Protein 2CAL (pdb70)

Secondary structure (DSSP, 8-state):
-B---EEE-HHHHHHHHTT---EEETTEEE--SSEEEEEEEES-TTSPSS-EEETTEESPEEEE-TT-EEEEEEEE--TT-----EEES--SPPPSS---PSEEEEB-PPPPPBTTBEEEEEEEE-PPSEEEEEE--STTTGGGT-EEEEEE-

InterPro domains:
  IPR000923 Blue (type 1) copper domain [PF00127] (96-187)
  IPR001243 Rusticyanin [PR00158] (48-68)
  IPR001243 Rusticyanin [PR00158] (70-87)
  IPR001243 Rusticyanin [PR00158] (89-108)
  IPR001243 Rusticyanin [PR00158] (110-129)
  IPR001243 Rusticyanin [PR00158] (136-154)
  IPR001243 Rusticyanin [PR00158] (157-179)
  IPR001243 Rusticyanin [TIGR03095] (46-187)
  IPR001243 Rusticyanin [cd04231] (62-185)
  IPR008972 Cupredoxin [G3DSA:2.60.40.420] (34-187)
  IPR008972 Cupredoxin [SSF49503] (38-186)
  IPR028871 Blue (type 1) copper protein, binding site [PS00196] (163-180)
  IPR033138 Multicopper oxidases, conserved site [PS00079] (164-184)

CATH classification: 2.60.40.420

B-factor: mean 20.93, std 10.78, range [10.26, 78.69]

Sequence (153 aa):
LDTTWKEATLPQVKAMLEKDTGKVSGDTVTYSGKTVHVVAAAVLPGFPFPSFEVHDKKNPTLEIPAGATVDVTFINTNKGFGHSFDITKKGPPYAVMPVIDPIVAGTGFSPVPKDGKFGYTDFTWHPTAGTYYYVCQIPGMAATGMFGKIVVK

Foldseek 3Di:
DAADKDKAAVVRLVVLLVQQQFDDDPQETEFDDQEGEWEKEACDPPDDPGFIDTNNHTQGEYEAEANHKYKYKYKYPDAPFFWWWFKAADDDDAALQGDGPPGQDIYDTHDHDDPNIIMMDIDIDRDGFDKMKIATRNGPRSNVPYMHIYGYD

Organism: Acidithiobacillus ferridurans (NCBI:txid1232575)

Nearest PDB structures (foldseek):
  2cal-assembly1_A  TM=1.007E+00  e=4.150E-35  Acidithiobacillus ferrooxidans
  2cak-assembly1_A  TM=1.005E+00  e=1.123E-32  Acidithiobacillus ferrooxidans
  1gy1-assembly2_B  TM=1.001E+00  e=6.266E-33  Acidithiobacillus ferrooxidans
  1gy2-assembly2_B  TM=1.003E+00  e=1.059E-32  Acidithiobacillus ferrooxidans
  1a8z-assembly1_A  TM=1.005E+00  e=1.689E-32  Acidithiobacillus ferrooxidans

Radius of gyration: 14.06 Å; Cα contacts (8 Å, |Δi|>4): 402; chains: 1; bounding box: 33×34×34 Å

Structure (mmCIF, N/CA/C/O backbone):
data_2CAL
#
_entry.id   2CAL
#
_cell.length_a   32.297
_cell.length_b   60.133
_cell.length_c   37.236
_cell.angle_alpha   90.00
_cell.angle_beta   107.44
_cell.angle_gamma   90.00
#
_symmetry.space_group_name_H-M   'P 1 21 1'
#
loop_
_entity.id
_entity.type
_entity.pdbx_description
1 polymer RUSTICYANIN
2 non-polymer 'COPPER (I) ION'
3 water water
#
loop_
_atom_site.group_PDB
_atom_site.id
_atom_site.type_symbol
_atom_site.label_atom_id
_atom_site.label_alt_id
_atom_site.label_comp_id
_atom_site.label_asym_id
_atom_site.label_entity_id
_atom_site.label_seq_id
_atom_site.pdbx_PDB_ins_code
_atom_site.Cartn_x
_atom_site.Cartn_y
_atom_site.Cartn_z
_atom_site.occupancy
_atom_site.B_iso_or_equiv
_atom_site.auth_seq_id
_atom_site.auth_comp_id
_atom_site.auth_asym_id
_atom_site.auth_atom_id
_atom_site.pdbx_PDB_model_num
ATOM 1 N N . LEU A 1 2 ? 10.838 8.356 -1.670 1.00 33.13 1003 LEU A N 1
ATOM 2 C CA . LEU A 1 2 ? 9.627 7.552 -1.582 1.00 23.85 1003 LEU A CA 1
ATOM 3 C C . LEU A 1 2 ? 9.402 6.742 -2.873 1.00 21.85 1003 LEU A C 1
ATOM 4 O O . LEU A 1 2 ? 9.908 7.149 -3.923 1.00 25.42 1003 LEU A O 1
ATOM 22 N N . ASP A 1 3 ? 8.634 5.648 -2.801 1.00 19.57 1004 ASP A N 1
ATOM 23 C CA . ASP A 1 3 ? 8.222 4.895 -3.969 1.00 17.20 1004 ASP A CA 1
ATOM 24 C C . ASP A 1 3 ? 7.092 5.666 -4.645 1.00 16.45 1004 ASP A C 1
ATOM 25 O O . ASP A 1 3 ? 5.996 5.851 -4.077 1.00 17.17 1004 ASP A O 1
ATOM 34 N N . THR A 1 4 ? 7.347 6.068 -5.892 1.00 17.95 1005 THR A N 1
ATOM 35 C CA . THR A 1 4 ? 6.382 6.866 -6.638 1.00 17.93 1005 THR A CA 1
ATOM 36 C C . THR A 1 4 ? 6.181 6.227 -8.007 1.00 18.61 1005 THR A C 1
ATOM 37 O O . THR A 1 4 ? 5.763 6.890 -8.960 1.00 18.69 1005 THR A O 1
ATOM 48 N N . THR A 1 5 ? 6.426 4.937 -8.131 1.00 17.51 1006 THR A N 1
ATOM 49 C CA . THR A 1 5 ? 6.156 4.197 -9.356 1.00 18.59 1006 THR A CA 1
ATOM 50 C C . THR A 1 5 ? 4.968 3.254 -9.235 1.00 17.07 1006 THR A C 1
ATOM 51 O O . THR A 1 5 ? 4.953 2.456 -8.301 1.00 19.83 1006 THR A O 1
ATOM 62 N N . TRP A 1 6 ? 4.034 3.353 -10.136 1.00 15.36 1007 TRP A N 1
ATOM 63 C CA . TRP A 1 6 ? 2.738 2.733 -9.981 1.00 13.65 1007 TRP A CA 1
ATOM 64 C C . TRP A 1 6 ? 2.369 1.939 -11.238 1.00 14.43 1007 TRP A C 1
ATOM 65 O O . TRP A 1 6 ? 2.734 2.279 -12.351 1.00 16.71 1007 TRP A O 1
ATOM 86 N N . LYS A 1 7 ? 1.611 0.865 -11.036 1.00 14.59 1008 LYS A N 1
ATOM 87 C CA . LYS A 1 7 ? 1.016 0.051 -12.081 1.00 16.65 1008 LYS A CA 1
ATOM 88 C C . LYS A 1 7 ? -0.509 0.116 -11.913 1.00 15.70 1008 LYS A C 1
ATOM 89 O O . LYS A 1 7 ? -1.028 0.607 -10.907 1.00 13.99 1008 LYS A O 1
ATOM 104 N N . GLU A 1 8 ? -1.255 -0.368 -12.911 1.00 18.10 1009 GLU A N 1
ATOM 105 C CA . GLU A 1 8 ? -2.719 -0.343 -12.812 1.00 17.93 1009 GLU A CA 1
ATOM 106 C C . GLU A 1 8 ? -3.301 -1.749 -12.831 1.00 16.83 1009 GLU A C 1
ATOM 107 O O . GLU A 1 8 ? -2.771 -2.593 -13.559 1.00 23.06 1009 GLU A O 1
ATOM 119 N N . ALA A 1 9 ? -4.329 -2.012 -12.065 1.00 13.95 1010 ALA A N 1
ATOM 120 C CA . ALA A 1 9 ? -4.930 -3.315 -11.902 1.00 14.70 1010 ALA A CA 1
ATOM 121 C C . ALA A 1 9 ? -6.429 -3.230 -12.101 1.00 14.83 1010 ALA A C 1
ATOM 122 O O . ALA A 1 9 ? -7.075 -2.315 -11.631 1.00 17.22 1010 ALA A O 1
ATOM 129 N N . THR A 1 10 ? -6.972 -4.298 -12.753 1.00 15.01 1011 THR A N 1
ATOM 130 C CA . THR A 1 10 ? -8.410 -4.489 -12.780 1.00 16.57 1011 THR A CA 1
ATOM 131 C C . THR A 1 10 ? -8.892 -5.062 -11.464 1.00 16.75 1011 THR A C 1
ATOM 132 O O . THR A 1 10 ? -8.111 -5.489 -10.592 1.00 15.82 1011 THR A O 1
ATOM 143 N N . LEU A 1 11 ? -10.195 -5.095 -11.262 1.00 18.74 1012 LEU A N 1
ATOM 144 C CA . LEU A 1 11 ? -10.716 -5.660 -10.021 1.00 19.39 1012 LEU A CA 1
ATOM 145 C C . LEU A 1 11 ? -10.312 -7.107 -9.846 1.00 18.63 1012 LEU A C 1
ATOM 146 O O . LEU A 1 11 ? -9.929 -7.461 -8.706 1.00 18.40 1012 LEU A O 1
ATOM 162 N N . PRO A 1 12 ? -10.404 -7.962 -10.839 1.00 21.44 1013 PRO A N 1
ATOM 163 C CA . PRO A 1 12 ? -9.927 -9.351 -10.554 1.00 21.48 1013 PRO A CA 1
ATOM 164 C C . PRO A 1 12 ? -8.470 -9.375 -10.134 1.00 19.10 1013 PRO A C 1
ATOM 165 O O . PRO A 1 12 ? -8.089 -10.212 -9.308 1.00 19.72 1013 PRO A O 1
ATOM 173 N N . GLN A 1 13 ? -7.637 -8.530 -10.709 1.00 16.99 1014 GLN A N 1
ATOM 174 C CA . GLN A 1 13 ? -6.237 -8.457 -10.288 1.00 15.99 1014 GLN A CA 1
ATOM 175 C C . GLN A 1 13 ? -6.126 -7.967 -8.838 1.00 14.92 1014 GLN A C 1
ATOM 176 O O . GLN A 1 13 ? -5.296 -8.519 -8.108 1.00 14.37 1014 GLN A O 1
ATOM 190 N N . VAL A 1 14 ? -6.915 -6.987 -8.426 1.00 13.61 1015 VAL A N 1
ATOM 191 C CA . VAL A 1 14 ? -6.877 -6.496 -7.053 1.00 13.47 1015 VAL A CA 1
ATOM 192 C C . VAL A 1 14 ? -7.247 -7.617 -6.118 1.00 13.39 1015 VAL A C 1
ATOM 193 O O . VAL A 1 14 ? -6.537 -7.850 -5.144 1.00 14.51 1015 VAL A O 1
ATOM 206 N N . LYS A 1 15 ? -8.332 -8.319 -6.387 1.00 15.30 1016 LYS A N 1
ATOM 207 C CA . LYS A 1 15 ? -8.766 -9.450 -5.543 1.00 16.32 1016 LYS A CA 1
ATOM 208 C C . LYS A 1 15 ? -7.646 -10.493 -5.467 1.00 15.71 1016 LYS A C 1
ATOM 209 O O . LYS A 1 15 ? -7.347 -10.987 -4.365 1.00 16.10 1016 LYS A O 1
ATOM 215 N N . ALA A 1 16 ? -7.008 -10.798 -6.580 1.00 15.27 1017 ALA A N 1
ATOM 216 C CA . ALA A 1 16 ? -5.906 -11.772 -6.592 1.00 15.85 1017 ALA A CA 1
ATOM 217 C C . ALA A 1 16 ? -4.771 -11.326 -5.692 1.00 15.52 1017 ALA A C 1
ATOM 218 O O . ALA A 1 16 ? -4.164 -12.129 -4.986 1.00 16.13 1017 ALA A O 1
ATOM 225 N N . MET A 1 17 ? -4.439 -10.034 -5.737 1.00 13.55 1018 MET A N 1
ATOM 226 C CA . MET A 1 17 ? -3.362 -9.554 -4.916 1.00 13.34 1018 MET A CA 1
ATOM 227 C C . MET A 1 17 ? -3.704 -9.530 -3.440 1.00 12.30 1018 MET A C 1
ATOM 228 O O . MET A 1 17 ? -2.904 -9.878 -2.585 1.00 12.98 1018 MET A O 1
ATOM 242 N N . LEU A 1 18 ? -4.926 -9.145 -3.051 1.00 12.52 1019 LEU A N 1
ATOM 243 C CA . LEU A 1 18 ? -5.291 -9.058 -1.653 1.00 12.72 1019 LEU A CA 1
ATOM 244 C C . LEU A 1 18 ? -5.152 -10.398 -0.943 1.00 12.86 1019 LEU A C 1
ATOM 245 O O . LEU A 1 18 ? -4.852 -10.454 0.251 1.00 13.19 1019 LEU A O 1
ATOM 261 N N . GLU A 1 19 ? -5.427 -11.464 -1.724 1.00 13.69 1020 GLU A N 1
ATOM 262 C CA . GLU A 1 19 ? -5.330 -12.833 -1.199 1.00 15.55 1020 GLU A CA 1
ATOM 263 C C . GLU A 1 19 ? -3.884 -13.313 -1.052 1.00 13.92 1020 GLU A C 1
ATOM 264 O O . GLU A 1 19 ? -3.629 -14.444 -0.574 1.00 17.63 1020 GLU A O 1
ATOM 279 N N . LYS A 1 20 ? -2.863 -12.531 -1.377 1.00 13.97 1021 LYS A N 1
ATOM 280 C CA . LYS A 1 20 ? -1.471 -12.936 -1.246 1.00 14.20 1021 LYS A CA 1
ATOM 281 C C . LYS A 1 20 ? -0.851 -12.425 0.066 1.00 12.68 1021 LYS A C 1
ATOM 282 O O . LYS A 1 20 ? 0.375 -12.623 0.202 1.00 13.73 1021 LYS A O 1
ATOM 301 N N . ASP A 1 21 ? -1.641 -11.771 0.909 1.00 12.23 1022 ASP A N 1
ATOM 302 C CA . ASP A 1 21 ? -1.149 -11.414 2.235 1.00 11.80 1022 ASP A CA 1
ATOM 303 C C . ASP A 1 21 ? -0.880 -12.712 3.004 1.00 11.36 1022 ASP A C 1
ATOM 304 O O . ASP A 1 21 ? -1.755 -13.552 3.188 1.00 12.35 1022 ASP A O 1
ATOM 313 N N . THR A 1 22 ? 0.347 -12.830 3.523 1.00 12.27 1023 THR A N 1
ATOM 314 C CA . THR A 1 22 ? 0.760 -14.073 4.204 1.00 11.87 1023 THR A CA 1
ATOM 315 C C . THR A 1 22 ? 0.544 -14.035 5.704 1.00 11.97 1023 THR A C 1
ATOM 316 O O . THR A 1 22 ? 1.049 -14.929 6.437 1.00 14.18 1023 THR A O 1
ATOM 327 N N . GLY A 1 23 ? -0.207 -13.085 6.244 1.00 12.62 1024 GLY A N 1
ATOM 328 C CA . GLY A 1 23 ? -0.476 -13.008 7.675 1.00 13.20 1024 GLY A CA 1
ATOM 329 C C . GLY A 1 23 ? -1.516 -13.966 8.176 1.00 13.09 1024 GLY A C 1
ATOM 330 O O . GLY A 1 23 ? -2.298 -14.528 7.380 1.00 15.11 1024 GLY A O 1
ATOM 334 N N . LYS A 1 24 ? -1.588 -14.157 9.491 1.00 13.82 1025 LYS A N 1
ATOM 335 C CA . LYS A 1 24 ? -2.551 -14.953 10.197 1.00 15.45 1025 LYS A CA 1
ATOM 336 C C . LYS A 1 24 ? -3.279 -14.035 11.157 1.00 14.82 1025 LYS A C 1
ATOM 337 O O . LYS A 1 24 ? -2.631 -13.319 11.911 1.00 15.48 1025 LYS A O 1
ATOM 352 N N . VAL A 1 25 ? -4.606 -14.009 11.120 1.00 15.61 1026 VAL A N 1
ATOM 353 C CA . VAL A 1 25 ? -5.451 -13.128 11.878 1.00 15.88 1026 VAL A CA 1
ATOM 354 C C . VAL A 1 25 ? -5.911 -13.698 13.193 1.00 14.98 1026 VAL A C 1
ATOM 355 O O . VAL A 1 25 ? -6.389 -14.822 13.305 1.00 17.67 1026 VAL A O 1
ATOM 368 N N . SER A 1 26 ? -5.855 -12.908 14.246 1.00 15.74 1027 SER A N 1
ATOM 369 C CA . SER A 1 26 ? -6.567 -13.164 15.505 1.00 16.82 1027 SER A CA 1
ATOM 370 C C . SER A 1 26 ? -7.080 -11.810 16.007 1.00 16.61 1027 SER A C 1
ATOM 371 O O . SER A 1 26 ? -6.273 -10.919 16.304 1.00 18.20 1027 SER A O 1
ATOM 379 N N . GLY A 1 27 ? -8.376 -11.601 16.080 1.00 17.74 1028 GLY A N 1
ATOM 380 C CA . GLY A 1 27 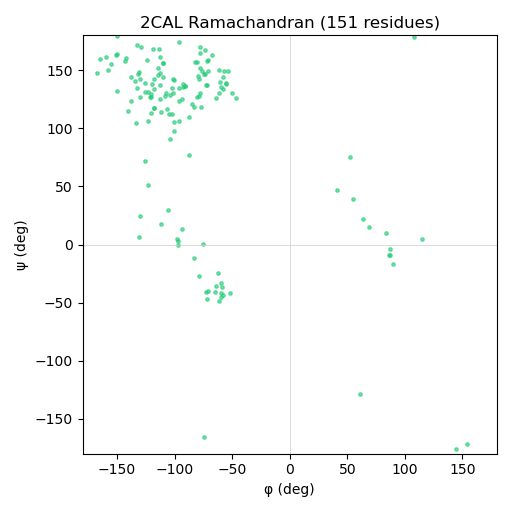? -8.929 -10.305 16.486 1.00 19.85 1028 GLY A CA 1
ATOM 381 C C . GLY A 1 27 ? -8.461 -9.269 15.489 1.00 17.89 1028 GLY A C 1
ATOM 382 O O . GLY A 1 27 ? -8.546 -9.462 14.277 1.00 19.13 1028 GLY A O 1
ATOM 386 N N . ASP A 1 28 ? -7.898 -8.179 15.968 1.00 18.58 1029 ASP A N 1
ATOM 387 C CA . ASP A 1 28 ? -7.451 -7.097 15.093 1.00 19.06 1029 ASP A CA 1
ATOM 388 C C . ASP A 1 28 ? -5.944 -7.063 14.951 1.00 17.73 1029 ASP A C 1
ATOM 389 O O . ASP A 1 28 ? -5.299 -6.037 14.704 1.00 17.17 1029 ASP A O 1
ATOM 398 N N . THR A 1 29 ? -5.326 -8.222 15.068 1.00 16.07 1030 THR A N 1
ATOM 399 C CA . THR A 1 29 ? -3.895 -8.400 14.834 1.00 15.17 1030 THR A CA 1
ATOM 400 C C . THR A 1 29 ? -3.631 -9.387 13.704 1.00 14.38 1030 THR A C 1
ATOM 401 O O . THR A 1 29 ? -4.251 -10.463 13.650 1.00 18.22 1030 THR A O 1
ATOM 412 N N . VAL A 1 30 ? -2.679 -9.052 12.874 1.00 13.13 1031 VAL A N 1
ATOM 413 C CA . VAL A 1 30 ? -2.252 -9.879 11.748 1.00 13.17 1031 VAL A CA 1
ATOM 414 C C . VAL A 1 30 ? -0.769 -10.266 11.949 1.00 12.77 1031 VAL A C 1
ATOM 415 O O . VAL A 1 30 ? 0.073 -9.357 11.975 1.00 12.73 1031 VAL A O 1
ATOM 428 N N . THR A 1 31 ? -0.486 -11.550 12.085 1.00 14.45 1032 THR A N 1
ATOM 429 C CA . THR A 1 31 ? 0.887 -12.003 12.419 1.00 14.07 1032 THR A CA 1
ATOM 430 C C . THR A 1 31 ? 1.560 -12.648 11.225 1.00 13.01 1032 THR A C 1
ATOM 431 O O . THR A 1 31 ? 0.968 -13.555 10.613 1.00 14.17 1032 THR A O 1
ATOM 442 N N . TYR A 1 32 ? 2.757 -12.260 10.909 1.00 12.61 1033 TYR A N 1
ATOM 443 C CA . TYR A 1 32 ? 3.564 -12.728 9.796 1.00 13.12 1033 TYR A CA 1
ATOM 444 C C . TYR A 1 32 ? 4.755 -13.577 10.271 1.00 13.53 1033 TYR A C 1
ATOM 445 O O . TYR A 1 32 ? 5.143 -13.469 11.430 1.00 15.34 1033 TYR A O 1
ATOM 463 N N . SER A 1 33 ? 5.252 -14.432 9.388 1.00 13.21 1034 SER A N 1
ATOM 464 C CA . SER A 1 33 ? 6.323 -15.371 9.727 1.00 13.77 1034 SER A CA 1
ATOM 465 C C . SER A 1 33 ? 7.068 -15.737 8.471 1.00 14.15 1034 SER A C 1
ATOM 466 O O . SER A 1 33 ? 6.565 -15.701 7.360 1.00 14.94 1034 SER A O 1
ATOM 474 N N . GLY A 1 34 ? 8.340 -16.147 8.600 1.00 15.21 1035 GLY A N 1
ATOM 475 C CA . GLY A 1 34 ? 9.210 -16.529 7.529 1.00 15.94 1035 GLY A CA 1
ATOM 476 C C . GLY A 1 34 ? 10.326 -15.549 7.208 1.00 14.18 1035 GLY A C 1
ATOM 477 O O . GLY A 1 34 ? 10.394 -14.468 7.841 1.00 16.30 1035 GLY A O 1
ATOM 481 N N . LYS A 1 35 ? 11.164 -15.881 6.241 1.00 14.58 1036 LYS A N 1
ATOM 482 C CA . LYS A 1 35 ? 12.300 -15.056 5.858 1.00 15.54 1036 LYS A CA 1
ATOM 483 C C . LYS A 1 35 ? 11.872 -13.803 5.112 1.00 15.72 1036 LYS A C 1
ATOM 484 O O . LYS A 1 35 ? 12.428 -12.736 5.390 1.00 16.58 1036 LYS A O 1
ATOM 494 N N . THR A 1 36 ? 10.917 -13.933 4.230 1.00 13.68 1037 THR A N 1
ATOM 495 C CA . THR A 1 36 ? 10.269 -12.825 3.544 1.00 13.11 1037 THR A CA 1
ATOM 496 C C . THR A 1 36 ? 8.778 -12.949 3.830 1.00 13.19 1037 THR A C 1
ATOM 497 O O . THR A 1 36 ? 8.190 -14.027 3.663 1.00 15.50 1037 THR A O 1
ATOM 508 N N . VAL A 1 37 ? 8.142 -11.858 4.251 1.00 12.89 1038 VAL A N 1
ATOM 509 C CA . VAL A 1 37 ? 6.700 -11.797 4.506 1.00 12.72 1038 VAL A CA 1
ATOM 510 C C . VAL A 1 37 ? 6.062 -10.840 3.489 1.00 12.67 1038 VAL A C 1
ATOM 511 O O . VAL A 1 37 ? 6.735 -9.931 2.985 1.00 12.97 1038 VAL A O 1
ATOM 524 N N . HIS A 1 38 ? 4.806 -11.090 3.184 1.00 12.42 1039 HIS A N 1
ATOM 525 C CA . HIS A 1 38 ? 4.107 -10.347 2.118 1.00 12.11 1039 HIS A CA 1
ATOM 526 C C . HIS A 1 38 ? 2.874 -9.693 2.688 1.00 11.32 1039 HIS A C 1
ATOM 527 O O . HIS A 1 38 ? 1.909 -10.369 3.034 1.00 12.62 1039 HIS A O 1
ATOM 541 N N . VAL A 1 39 ? 2.942 -8.374 2.859 1.00 10.80 1040 VAL A N 1
ATOM 542 C CA . VAL A 1 39 ? 1.867 -7.541 3.380 1.00 11.02 1040 VAL A CA 1
ATOM 543 C C . VAL A 1 39 ? 1.114 -6.942 2.183 1.00 10.78 1040 VAL A C 1
ATOM 544 O O . VAL A 1 39 ? 1.761 -6.259 1.373 1.00 12.20 1040 VAL A O 1
ATOM 557 N N . VAL A 1 40 ? -0.188 -7.177 2.119 1.00 10.56 1041 VAL A N 1
ATOM 558 C CA . VAL A 1 40 ? -0.958 -6.538 1.017 1.00 11.22 1041 VAL A CA 1
ATOM 559 C C . VAL A 1 40 ? -2.012 -5.672 1.676 1.00 10.55 1041 VAL A C 1
ATOM 560 O O . VAL A 1 40 ? -2.952 -6.140 2.329 1.00 11.59 1041 VAL A O 1
ATOM 573 N N . ALA A 1 41 ? -1.831 -4.355 1.483 1.00 11.31 1042 ALA A N 1
ATOM 574 C CA . ALA A 1 41 ? -2.703 -3.357 2.064 1.00 10.93 1042 ALA A CA 1
ATOM 575 C C . ALA A 1 41 ? -3.479 -2.589 1.005 1.00 10.40 1042 ALA A C 1
ATOM 576 O O . ALA A 1 41 ? -2.948 -2.348 -0.079 1.00 11.05 1042 ALA A O 1
ATOM 583 N N . ALA A 1 42 ? -4.699 -2.227 1.349 1.00 11.15 1043 ALA A N 1
ATOM 584 C CA . ALA A 1 42 ? -5.529 -1.407 0.435 1.00 10.62 1043 ALA A CA 1
ATOM 585 C C . ALA A 1 42 ? -6.125 -0.259 1.188 1.00 10.85 1043 ALA A C 1
ATOM 586 O O . ALA A 1 42 ? -6.430 -0.311 2.372 1.00 12.43 1043 ALA A O 1
ATOM 593 N N . ALA A 1 43 ? -6.264 0.855 0.472 1.00 11.12 1044 ALA A N 1
ATOM 594 C CA . ALA A 1 43 ? -6.941 2.051 0.988 1.00 11.66 1044 ALA A CA 1
ATOM 595 C C . ALA A 1 43 ? -8.459 1.977 0.715 1.00 11.48 1044 ALA A C 1
ATOM 596 O O . ALA A 1 43 ? -8.847 2.07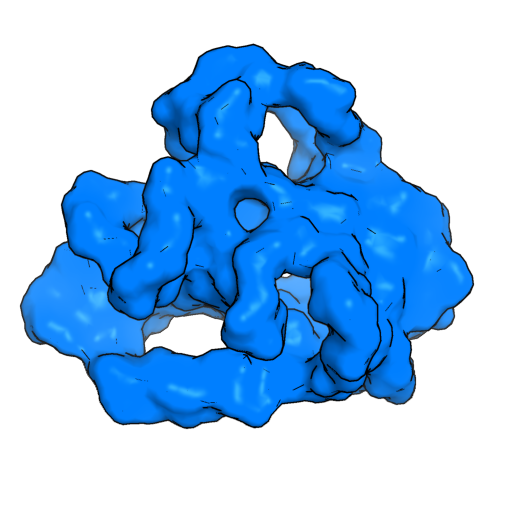7 -0.458 1.00 12.65 1044 ALA A O 1
ATOM 603 N N . VAL A 1 44 ? -9.244 1.804 1.746 1.00 11.92 1045 VAL A N 1
ATOM 604 C CA . VAL A 1 44 ? -10.703 1.816 1.766 1.00 12.37 1045 VAL A CA 1
ATOM 605 C C . VAL A 1 44 ? -11.247 0.842 0.693 1.00 12.14 1045 VAL A C 1
ATOM 606 O O . VAL A 1 44 ? -11.732 1.193 -0.388 1.00 13.53 1045 VAL A O 1
ATOM 619 N N . LEU A 1 45 ? -11.161 -0.438 1.005 1.00 12.51 1046 LEU A N 1
ATOM 620 C CA . LEU A 1 45 ? -11.849 -1.427 0.175 1.00 12.77 1046 LEU A CA 1
ATOM 621 C C . LEU A 1 45 ? -13.347 -1.120 0.241 1.00 12.91 1046 LEU A C 1
ATOM 622 O O . LEU A 1 45 ? -13.855 -0.617 1.252 1.00 12.79 1046 LEU A O 1
ATOM 638 N N . PRO A 1 46 ? -14.064 -1.448 -0.845 1.00 14.33 1047 PRO A N 1
ATOM 639 C CA . PRO A 1 46 ? -15.534 -1.213 -0.864 1.00 16.56 1047 PRO A CA 1
ATOM 640 C C . PRO A 1 46 ? -16.255 -1.692 0.388 1.00 15.18 1047 PRO A C 1
ATOM 641 O O . PRO A 1 46 ? -16.143 -2.837 0.792 1.00 15.74 1047 PRO A O 1
ATOM 652 N N . GLY A 1 47 ? -16.999 -0.747 0.968 1.00 15.74 1048 GLY A N 1
ATOM 653 C CA . GLY A 1 47 ? -17.830 -0.993 2.129 1.00 15.31 1048 GLY A CA 1
ATOM 654 C C . GLY A 1 47 ? -17.134 -0.877 3.473 1.00 13.47 1048 GLY A C 1
ATOM 655 O O . GLY A 1 47 ? -17.807 -0.925 4.489 1.00 13.70 1048 GLY A O 1
ATOM 659 N N . PHE A 1 48 ? -15.798 -0.748 3.476 1.00 12.68 1049 PHE A N 1
ATOM 660 C CA . PHE A 1 48 ? -15.114 -0.553 4.762 1.00 13.54 1049 PHE A CA 1
ATOM 661 C C . PHE A 1 48 ? -15.167 0.917 5.190 1.00 14.81 1049 PHE A C 1
ATOM 662 O O . PHE A 1 48 ? -15.358 1.795 4.344 1.00 15.31 1049 PHE A O 1
ATOM 679 N N . PRO A 1 49 ? -15.028 1.162 6.492 1.00 18.16 1050 PRO A N 1
ATOM 680 C CA . PRO A 1 49 ? -15.089 2.525 6.986 1.00 19.80 1050 PRO A CA 1
ATOM 681 C C . PRO A 1 49 ? -14.058 3.438 6.347 1.00 17.40 1050 PRO A C 1
ATOM 682 O O . PRO A 1 49 ? -12.872 3.201 6.200 1.00 18.11 1050 PRO A O 1
ATOM 693 N N . PHE A 1 50 ? -14.581 4.613 5.961 1.00 19.46 1051 PHE A N 1
ATOM 694 C CA . PHE A 1 50 ? -13.743 5.681 5.468 1.00 17.13 1051 PHE A CA 1
ATOM 695 C C . PHE A 1 50 ? -13.301 6.593 6.627 1.00 15.76 1051 PHE A C 1
ATOM 696 O O . PHE A 1 50 ? -14.167 7.048 7.370 1.00 17.00 1051 PHE A O 1
ATOM 713 N N . PRO A 1 51 ? -12.041 7.006 6.710 1.00 14.96 1052 PRO A N 1
ATOM 714 C CA . PRO A 1 51 ? -10.868 6.538 5.994 1.00 13.81 1052 PRO A CA 1
ATOM 715 C C . PRO A 1 51 ? -10.134 5.462 6.756 1.00 13.65 1052 PRO A C 1
ATOM 716 O O . PRO A 1 51 ? -9.901 5.538 7.964 1.00 17.75 1052 PRO A O 1
ATOM 727 N N . SER A 1 52 ? -9.685 4.424 6.063 1.00 13.33 1053 SER A N 1
ATOM 728 C CA . SER A 1 52 ? -9.002 3.290 6.711 1.00 13.04 1053 SER A CA 1
ATOM 729 C C . SER A 1 52 ? -8.187 2.534 5.695 1.00 12.09 1053 SER A C 1
ATOM 730 O O . SER A 1 52 ? -8.379 2.611 4.472 1.00 12.00 1053 SER A O 1
ATOM 738 N N . PHE A 1 53 ? -7.229 1.751 6.199 1.00 11.85 1054 PHE A N 1
ATOM 739 C CA . PHE A 1 53 ? -6.522 0.725 5.461 1.00 11.67 1054 PHE A CA 1
ATOM 740 C C . PHE A 1 53 ? -7.091 -0.667 5.807 1.00 11.27 1054 PHE A C 1
ATOM 741 O O . PHE A 1 53 ? -7.392 -0.887 6.995 1.00 13.27 1054 PHE A O 1
ATOM 758 N N . GLU A 1 54 ? -7.156 -1.527 4.811 1.00 10.97 1055 GLU A N 1
ATOM 759 C CA . GLU A 1 54 ? -7.492 -2.924 5.061 1.00 11.24 1055 GLU A CA 1
ATOM 760 C C . GLU A 1 54 ? -6.251 -3.768 4.746 1.00 11.14 1055 GLU A C 1
ATOM 761 O O . GLU A 1 54 ? -5.583 -3.606 3.708 1.00 12.11 1055 GLU A O 1
ATOM 773 N N . VAL A 1 55 ? -6.017 -4.716 5.639 1.00 11.45 1056 VAL A N 1
ATOM 774 C CA . VAL A 1 55 ? -4.944 -5.694 5.475 1.00 12.40 1056 VAL A CA 1
ATOM 775 C C . VAL A 1 55 ? -5.545 -7.035 5.908 1.00 12.94 1056 VAL A C 1
ATOM 776 O O . VAL A 1 55 ? -6.043 -7.150 7.026 1.00 12.78 1056 VAL A O 1
ATOM 789 N N . HIS A 1 56 ? -5.489 -8.006 5.012 1.00 13.84 1057 HIS A N 1
ATOM 790 C CA . HIS A 1 56 ? -6.022 -9.356 5.296 1.00 14.09 1057 HIS A CA 1
ATOM 791 C C . HIS A 1 56 ? -7.481 -9.266 5.741 1.00 14.77 1057 HIS A C 1
ATOM 792 O O . HIS A 1 56 ? -7.959 -9.947 6.636 1.00 15.08 1057 HIS A O 1
ATOM 806 N N . ASP A 1 57 ? -8.240 -8.347 5.091 1.00 15.22 1058 ASP A N 1
ATOM 807 C CA . ASP A 1 57 ? -9.641 -8.132 5.305 1.00 17.00 1058 ASP A CA 1
ATOM 808 C C . ASP A 1 57 ? -9.996 -7.531 6.659 1.00 15.83 1058 ASP A C 1
ATOM 809 O O . ASP A 1 57 ? -11.171 -7.538 7.041 1.00 17.35 1058 ASP A O 1
ATOM 818 N N . LYS A 1 58 ? -9.009 -6.982 7.365 1.00 14.45 1059 LYS A N 1
ATOM 819 C CA . LYS A 1 58 ? -9.211 -6.332 8.659 1.00 13.85 1059 LYS A CA 1
ATOM 820 C C . LYS A 1 58 ? -8.943 -4.827 8.539 1.00 13.23 1059 LYS A C 1
ATOM 821 O O . LYS A 1 58 ? -8.105 -4.403 7.752 1.00 12.55 1059 LYS A O 1
ATOM 840 N N . LYS A 1 59 ? -9.646 -4.028 9.314 1.00 12.89 1060 LYS A N 1
ATOM 841 C CA . LYS A 1 59 ? -9.513 -2.567 9.352 1.00 12.97 1060 LYS A CA 1
ATOM 842 C C . LYS A 1 59 ? -8.380 -2.162 10.285 1.00 11.03 1060 LYS A C 1
ATOM 843 O O . LYS A 1 59 ? -8.407 -2.419 11.496 1.00 12.78 1060 LYS A O 1
ATOM 862 N N . ASN A 1 60 ? -7.396 -1.450 9.728 1.00 11.69 1061 ASN A N 1
ATOM 863 C CA . ASN A 1 60 ? -6.240 -0.916 10.467 1.00 12.10 1061 ASN A CA 1
ATOM 864 C C . ASN A 1 60 ? -5.668 -1.877 11.487 1.00 11.34 1061 ASN A C 1
ATOM 865 O O . ASN A 1 60 ? -5.402 -1.496 12.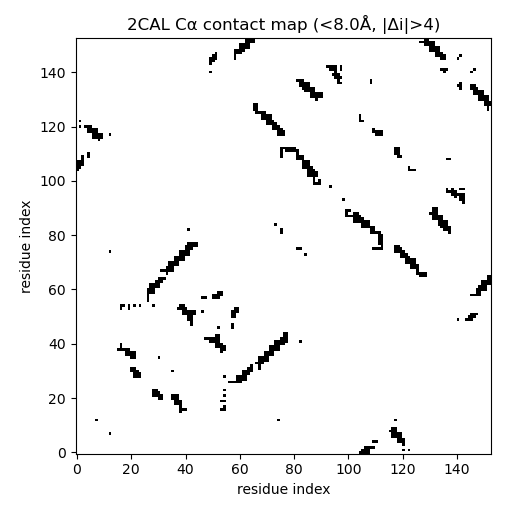648 1.00 12.87 1061 ASN A O 1
ATOM 876 N N . PRO A 1 61 ? -5.442 -3.139 11.149 1.00 12.17 1062 PRO A N 1
ATOM 877 C CA . PRO A 1 61 ? -4.970 -4.076 12.153 1.00 12.29 1062 PRO A CA 1
ATOM 878 C C . PRO A 1 61 ? -3.541 -3.790 12.541 1.00 11.67 1062 PRO A C 1
ATOM 879 O O . PRO A 1 61 ? -2.732 -3.190 11.817 1.00 12.16 1062 PRO A O 1
ATOM 890 N N . THR A 1 62 ? -3.178 -4.274 13.724 1.00 12.61 1063 THR A N 1
ATOM 891 C CA . THR A 1 62 ? -1.779 -4.223 14.123 1.00 12.73 1063 THR A CA 1
ATOM 892 C C . THR A 1 62 ? -1.024 -5.381 13.473 1.00 12.30 1063 THR A C 1
ATOM 893 O O . THR A 1 62 ? -1.451 -6.539 13.508 1.00 14.00 1063 THR A O 1
ATOM 904 N N . LEU A 1 63 ? 0.075 -5.055 12.777 1.00 12.04 1064 LEU A N 1
ATOM 905 C CA . LEU A 1 63 ? 0.890 -6.068 12.101 1.00 12.91 1064 LEU A CA 1
ATOM 906 C C . LEU A 1 63 ? 2.033 -6.534 12.975 1.00 12.50 1064 LEU A C 1
ATOM 907 O O . LEU A 1 63 ? 2.834 -5.670 13.402 1.00 14.81 1064 LEU A O 1
ATOM 923 N N . GLU A 1 64 ? 2.153 -7.811 13.211 1.00 12.35 1065 GLU A N 1
ATOM 924 C CA . GLU A 1 64 ? 3.251 -8.389 14.024 1.00 13.54 1065 GLU A CA 1
ATOM 925 C C . GLU A 1 64 ? 4.225 -9.039 13.069 1.00 12.88 1065 GLU A C 1
ATOM 926 O O . GLU A 1 64 ? 3.918 -10.034 12.365 1.00 14.28 1065 GLU A O 1
ATOM 938 N N . ILE A 1 65 ? 5.418 -8.499 12.950 1.00 13.28 1066 ILE A N 1
ATOM 939 C CA . ILE A 1 65 ? 6.452 -8.896 12.005 1.00 13.91 1066 ILE A CA 1
ATOM 940 C C . ILE A 1 65 ? 7.703 -9.383 12.713 1.00 14.89 1066 ILE A C 1
ATOM 941 O O . ILE A 1 65 ? 8.132 -8.729 13.665 1.00 14.99 1066 ILE A O 1
ATOM 957 N N . PRO A 1 66 ? 8.299 -10.495 12.328 1.00 14.78 1067 PRO A N 1
ATOM 958 C CA . PRO A 1 66 ? 9.505 -10.968 13.036 1.00 17.63 1067 PRO A CA 1
ATOM 959 C C . PRO A 1 66 ? 10.685 -10.078 12.679 1.00 17.05 1067 PRO A C 1
ATOM 960 O O . PRO A 1 66 ? 10.940 -9.740 11.540 1.00 16.50 1067 PRO A O 1
ATOM 971 N N . ALA A 1 67 ? 11.462 -9.743 13.715 1.00 17.56 1068 ALA A N 1
ATOM 972 C CA . ALA A 1 67 ? 12.731 -9.070 13.495 1.00 20.32 1068 ALA A CA 1
ATOM 973 C C . ALA A 1 67 ? 13.604 -9.868 12.553 1.00 17.61 1068 ALA A C 1
ATOM 974 O O . ALA A 1 67 ? 13.706 -11.092 12.581 1.00 20.41 1068 ALA A O 1
ATOM 981 N N . GLY A 1 68 ? 14.262 -9.184 11.635 1.00 17.65 1069 GLY A N 1
ATOM 982 C CA . GLY A 1 68 ? 15.101 -9.758 10.619 1.00 18.68 1069 GLY A CA 1
ATOM 983 C C . GLY A 1 68 ? 14.401 -10.183 9.337 1.00 16.73 1069 GLY A C 1
ATOM 984 O O . GLY A 1 68 ? 15.121 -10.472 8.358 1.00 18.09 1069 GLY A O 1
ATOM 988 N N . ALA A 1 69 ? 13.093 -10.179 9.263 1.00 15.82 1070 ALA A N 1
ATOM 989 C CA . ALA A 1 69 ? 12.394 -10.545 8.039 1.00 16.10 1070 ALA A CA 1
ATOM 990 C C . ALA A 1 69 ? 12.491 -9.430 7.008 1.00 15.46 1070 ALA A C 1
ATOM 991 O O . ALA A 1 69 ? 12.511 -8.227 7.316 1.00 16.08 1070 ALA A O 1
ATOM 998 N N . THR A 1 70 ? 12.536 -9.842 5.742 1.00 14.91 1071 THR A N 1
ATOM 999 C CA . THR A 1 70 ? 12.262 -8.944 4.624 1.00 14.65 1071 THR A CA 1
ATOM 1000 C C . THR A 1 70 ? 10.755 -8.739 4.494 1.00 12.98 1071 THR A C 1
ATOM 1001 O O . THR A 1 70 ? 10.028 -9.714 4.493 1.00 14.96 1071 THR A O 1
ATOM 1012 N N . VAL A 1 71 ? 10.315 -7.498 4.402 1.00 12.64 1072 VAL A N 1
ATOM 1013 C CA . VAL A 1 71 ? 8.893 -7.183 4.344 1.00 12.29 1072 VAL A CA 1
ATOM 1014 C C . VAL A 1 71 ? 8.625 -6.648 2.921 1.00 12.67 1072 VAL A C 1
ATOM 1015 O O . VAL A 1 71 ? 9.119 -5.592 2.546 1.00 12.44 1072 VAL A O 1
ATOM 1028 N N . ASP A 1 72 ? 7.846 -7.393 2.147 1.00 13.41 1073 ASP A N 1
ATOM 1029 C CA . ASP A 1 72 ? 7.455 -6.956 0.807 1.00 11.88 1073 ASP A CA 1
ATOM 1030 C C . ASP A 1 72 ? 6.034 -6.447 0.940 1.00 11.52 1073 ASP A C 1
ATOM 1031 O O . ASP A 1 72 ? 5.094 -7.203 1.256 1.00 12.63 1073 ASP A O 1
ATOM 1040 N N . VAL A 1 73 ? 5.889 -5.143 0.758 1.00 11.00 1074 VAL A N 1
ATOM 1041 C CA . VAL A 1 73 ? 4.590 -4.467 0.880 1.00 11.09 1074 VAL A CA 1
ATOM 1042 C C . VAL A 1 73 ? 4.037 -4.213 -0.543 1.00 11.07 1074 VAL A C 1
ATOM 1043 O O . VAL A 1 73 ? 4.714 -3.648 -1.395 1.00 12.80 1074 VAL A O 1
ATOM 1056 N N . THR A 1 74 ? 2.802 -4.593 -0.730 1.00 11.44 1075 THR A N 1
ATOM 1057 C CA . THR A 1 74 ? 2.000 -4.207 -1.899 1.00 10.86 1075 THR A CA 1
ATOM 1058 C C . THR A 1 74 ? 0.891 -3.287 -1.393 1.00 10.64 1075 THR A C 1
ATOM 1059 O O . THR A 1 74 ? 0.220 -3.617 -0.412 1.00 11.85 1075 THR A O 1
ATOM 1070 N N . PHE A 1 75 ? 0.788 -2.089 -1.974 1.00 10.63 1076 PHE A N 1
ATOM 1071 C CA . PHE A 1 75 ? -0.243 -1.132 -1.594 1.00 10.76 1076 PHE A CA 1
ATOM 1072 C C . PHE A 1 75 ? -1.108 -0.780 -2.795 1.00 10.66 1076 PHE A C 1
ATOM 1073 O O . PHE A 1 75 ? -0.569 -0.433 -3.853 1.00 11.65 1076 PHE A O 1
ATOM 1090 N N . ILE A 1 76 ? -2.402 -0.932 -2.610 1.00 10.95 1077 ILE A N 1
ATOM 1091 C CA . ILE A 1 76 ? -3.423 -0.727 -3.641 1.00 10.70 1077 ILE A CA 1
ATOM 1092 C C . ILE A 1 76 ? -4.386 0.351 -3.199 1.00 10.71 1077 ILE A C 1
ATOM 1093 O O . ILE A 1 76 ? -4.911 0.280 -2.104 1.00 11.55 1077 ILE A O 1
ATOM 1109 N N . ASN A 1 77 ? -4.632 1.328 -4.063 1.00 11.31 1078 ASN A N 1
ATOM 1110 C CA . ASN A 1 77 ? -5.636 2.339 -3.736 1.00 11.86 1078 ASN A CA 1
ATOM 1111 C C . ASN A 1 77 ? -6.950 2.036 -4.452 1.00 11.89 1078 ASN A C 1
ATOM 1112 O O . ASN A 1 77 ? -7.064 2.291 -5.662 1.00 12.38 1078 ASN A O 1
ATOM 1123 N N . THR A 1 78 ? -7.931 1.555 -3.706 1.00 12.80 1079 THR A N 1
ATOM 1124 C CA . THR A 1 78 ? -9.248 1.256 -4.252 1.00 13.09 1079 THR A CA 1
ATOM 1125 C C . THR A 1 78 ? -10.280 2.356 -4.013 1.00 15.66 1079 THR A C 1
ATOM 1126 O O . THR A 1 78 ? -11.447 2.180 -4.346 1.00 18.95 1079 THR A O 1
ATOM 1137 N N . ASN A 1 79 ? -9.915 3.491 -3.438 1.00 13.77 1080 ASN A N 1
ATOM 1138 C CA . ASN A 1 79 ? -10.912 4.492 -3.019 1.00 13.93 1080 ASN A CA 1
ATOM 1139 C C . ASN A 1 79 ? -11.101 5.570 -4.062 1.00 13.39 1080 ASN A C 1
ATOM 1140 O O . ASN A 1 79 ? -10.253 6.412 -4.286 1.00 13.60 1080 ASN A O 1
ATOM 1151 N N . LYS A 1 80 ? -12.265 5.484 -4.744 1.00 16.71 1081 LYS A N 1
ATOM 1152 C CA . LYS A 1 80 ? -12.528 6.442 -5.836 1.00 16.17 1081 LYS A CA 1
ATOM 1153 C C . LYS A 1 80 ? -12.523 7.882 -5.339 1.00 16.08 1081 LYS A C 1
ATOM 1154 O O . LYS A 1 80 ? -13.030 8.166 -4.261 1.00 18.50 1081 LYS A O 1
ATOM 1173 N N . GLY A 1 81 ? -11.856 8.718 -6.136 1.00 15.47 1082 GLY A N 1
ATOM 1174 C CA . GLY A 1 81 ? -11.725 10.142 -5.815 1.00 15.10 1082 GLY A CA 1
ATOM 1175 C C . GLY A 1 81 ? -10.581 10.559 -4.929 1.00 15.67 1082 GLY A C 1
ATOM 1176 O O . GLY A 1 81 ? -10.435 11.758 -4.725 1.00 16.75 1082 GLY A O 1
ATOM 1180 N N . PHE A 1 82 ? -9.802 9.583 -4.426 1.00 13.78 1083 PHE A N 1
ATOM 1181 C CA . PHE A 1 82 ? -8.732 9.895 -3.485 1.00 14.69 1083 PHE A CA 1
ATOM 1182 C C . PHE A 1 82 ? -7.387 9.385 -3.957 1.00 14.27 1083 PHE A C 1
ATOM 1183 O O . PHE A 1 82 ? -7.347 8.432 -4.773 1.00 14.91 1083 PHE A O 1
ATOM 1200 N N . GLY A 1 83 ? -6.313 9.966 -3.439 1.00 14.40 1084 GLY A N 1
ATOM 1201 C CA . GLY A 1 83 ? -4.948 9.566 -3.774 1.00 14.38 1084 GLY A CA 1
ATOM 1202 C C . GLY A 1 83 ? -4.103 9.159 -2.562 1.00 14.60 1084 GLY A C 1
ATOM 1203 O O . GLY A 1 83 ? -2.960 9.595 -2.400 1.00 13.95 1084 GLY A O 1
ATOM 1207 N N . HIS A 1 84 ? -4.619 8.273 -1.739 1.00 12.64 1085 HIS A N 1
ATOM 1208 C CA . HIS A 1 84 ? -4.044 7.854 -0.473 1.00 12.11 1085 HIS A CA 1
AT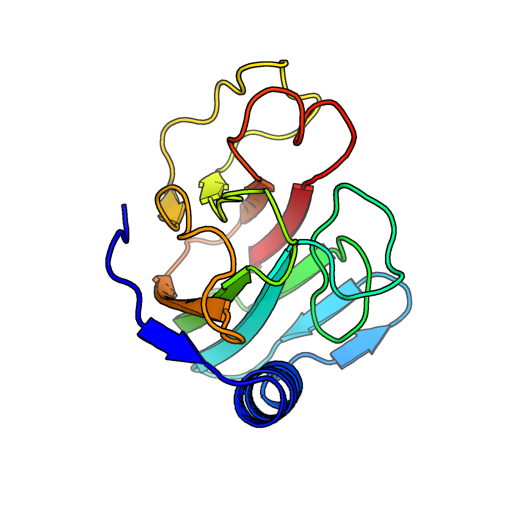OM 1209 C C . HIS A 1 84 ? -2.592 7.375 -0.640 1.00 12.40 1085 HIS A C 1
ATOM 1210 O O . HIS A 1 84 ? -2.210 6.829 -1.707 1.00 13.78 1085 HIS A O 1
ATOM 1224 N N . SER A 1 85 ? -1.850 7.590 0.414 1.00 12.16 1086 SER A N 1
ATOM 1225 C CA . SER A 1 85 ? -0.479 7.074 0.500 1.00 12.08 1086 SER A CA 1
ATOM 1226 C C . SER A 1 85 ? -0.400 6.025 1.605 1.00 11.04 1086 SER A C 1
ATOM 1227 O O . SER A 1 85 ? -1.284 5.913 2.448 1.00 11.73 1086 SER A O 1
ATOM 1235 N N . PHE A 1 86 ? 0.726 5.307 1.618 1.00 11.58 1087 PHE A N 1
ATOM 1236 C CA . PHE A 1 86 ? 1.057 4.306 2.632 1.00 11.67 1087 PHE A CA 1
ATOM 1237 C C . PHE A 1 86 ? 2.489 4.600 3.036 1.00 11.28 1087 PHE A C 1
ATOM 1238 O O . PHE A 1 86 ? 3.425 4.246 2.330 1.00 11.57 1087 PHE A O 1
ATOM 1255 N N . ASP A 1 87 ? 2.681 5.196 4.194 1.00 10.71 1088 ASP A N 1
ATOM 1256 C CA . ASP A 1 87 ? 3.973 5.653 4.642 1.00 11.44 1088 ASP A CA 1
ATOM 1257 C C . ASP A 1 87 ? 4.237 5.150 6.043 1.00 11.74 1088 ASP A C 1
ATOM 1258 O O . ASP A 1 87 ? 3.437 5.323 6.945 1.00 12.16 1088 ASP A O 1
ATOM 1267 N N . ILE A 1 88 ? 5.410 4.495 6.187 1.00 11.37 1089 ILE A N 1
ATOM 1268 C CA . ILE A 1 88 ? 5.776 3.944 7.488 1.00 11.82 1089 ILE A CA 1
ATOM 1269 C C . ILE A 1 88 ? 6.691 4.941 8.213 1.00 10.80 1089 ILE A C 1
ATOM 1270 O O . ILE A 1 88 ? 7.667 5.413 7.637 1.00 12.11 1089 ILE A O 1
ATOM 1286 N N . THR A 1 89 ? 6.385 5.150 9.484 1.00 11.23 1090 THR A N 1
ATOM 1287 C CA . THR A 1 89 ? 7.081 6.120 10.348 1.00 11.78 1090 THR A CA 1
ATOM 1288 C C . THR A 1 89 ? 7.199 5.546 11.740 1.00 12.17 1090 THR A C 1
ATOM 1289 O O . THR A 1 89 ? 6.430 4.676 12.148 1.00 12.41 1090 THR A O 1
ATOM 1300 N N . LYS A 1 90 ? 8.173 6.074 12.508 1.00 12.30 1091 LYS A N 1
ATOM 1301 C CA . LYS A 1 90 ? 8.208 5.781 13.934 1.00 12.97 1091 LYS A CA 1
ATOM 1302 C C . LYS A 1 90 ? 7.296 6.660 14.735 1.00 13.99 1091 LYS A C 1
ATOM 1303 O O . LYS A 1 90 ? 7.147 6.416 15.931 1.00 14.76 1091 LYS A O 1
ATOM 1322 N N . LYS A 1 91 ? 6.732 7.749 14.181 1.00 14.09 1092 LYS A N 1
ATOM 1323 C CA . LYS A 1 91 ? 5.879 8.686 14.925 1.00 15.02 1092 LYS A CA 1
ATOM 1324 C C . LYS A 1 91 ? 4.457 8.140 15.103 1.00 14.23 1092 LYS A C 1
ATOM 1325 O O . LYS A 1 91 ? 3.854 7.767 14.094 1.00 14.81 1092 LYS A O 1
ATOM 1335 N N . GLY A 1 92 ? 3.950 8.103 16.315 1.00 16.27 1093 GLY A N 1
ATOM 1336 C CA . GLY A 1 92 ? 2.646 7.570 16.636 1.00 16.52 1093 GLY A CA 1
ATOM 1337 C C . GLY A 1 92 ? 1.598 8.690 16.701 1.00 14.25 1093 GLY A C 1
ATOM 1338 O O . GLY A 1 92 ? 1.899 9.879 16.592 1.00 16.16 1093 GLY A O 1
ATOM 1342 N N . PRO A 1 93 ? 0.350 8.261 16.881 1.00 14.31 1094 PRO A N 1
ATOM 1343 C CA . PRO A 1 93 ? -0.779 9.202 16.951 1.00 14.77 1094 PRO A CA 1
ATOM 1344 C C . PRO A 1 93 ? -0.827 9.969 18.250 1.00 15.45 1094 PRO A C 1
ATOM 1345 O O . PRO A 1 93 ? -0.138 9.595 19.206 1.00 17.16 1094 PRO A O 1
ATOM 1356 N N . PRO A 1 94 ? -1.636 11.034 18.358 1.00 18.12 1095 PRO A N 1
ATOM 1357 C CA . PRO A 1 94 ? -2.529 11.500 17.300 1.00 16.25 1095 PRO A CA 1
ATOM 1358 C C . PRO A 1 94 ? -1.758 12.262 16.245 1.00 15.59 1095 PRO A C 1
ATOM 1359 O O . PRO A 1 94 ? -0.732 12.879 16.515 1.00 16.00 1095 PRO A O 1
ATOM 1370 N N . TYR A 1 95 ? -2.245 12.249 15.012 1.00 13.98 1096 TYR A N 1
ATOM 1371 C CA . TYR A 1 95 ? -1.678 12.974 13.881 1.00 13.89 1096 TYR A CA 1
ATOM 1372 C C . TYR A 1 95 ? -2.443 14.250 13.602 1.00 14.19 1096 TYR A C 1
ATOM 1373 O O . TYR A 1 95 ? -3.676 14.287 13.677 1.00 15.03 1096 TYR A O 1
ATOM 1391 N N . ALA A 1 96 ? -1.679 15.277 13.251 1.00 13.48 1097 ALA A N 1
ATOM 1392 C CA . ALA A 1 96 ? -2.218 16.542 12.810 1.00 14.66 1097 ALA A CA 1
ATOM 1393 C C . ALA A 1 96 ? -2.907 16.400 11.471 1.00 13.93 1097 ALA A C 1
ATOM 1394 O O . ALA A 1 96 ? -2.673 15.413 10.752 1.00 14.66 1097 ALA A O 1
ATOM 1401 N N . VAL A 1 97 ? -3.750 17.370 11.094 1.00 16.21 1098 VAL A N 1
ATOM 1402 C CA . VAL A 1 97 ? -4.346 17.410 9.749 1.00 14.90 1098 VAL A CA 1
ATOM 1403 C C . VAL A 1 97 ? -3.277 17.292 8.685 1.00 15.87 1098 VAL A C 1
ATOM 1404 O O . VAL A 1 97 ? -3.446 16.588 7.672 1.00 15.95 1098 VAL A O 1
ATOM 1417 N N . MET A 1 98 ? -2.147 17.970 8.846 1.00 16.30 1099 MET A N 1
ATOM 1418 C CA . MET A 1 98 ? -0.950 17.744 8.031 1.00 16.42 1099 MET A CA 1
ATOM 1419 C C . MET A 1 98 ? 0.039 16.961 8.863 1.00 16.18 1099 MET A C 1
ATOM 1420 O O . MET A 1 98 ? 0.811 17.559 9.604 1.00 16.48 1099 MET A O 1
ATOM 1437 N N . PRO A 1 99 ? 0.038 15.616 8.825 1.00 15.14 1100 PRO A N 1
ATOM 1438 C CA . PRO A 1 99 ? 0.878 14.888 9.785 1.00 15.43 1100 PRO A CA 1
ATOM 1439 C C . PRO A 1 99 ? 2.363 15.203 9.647 1.00 15.18 1100 PRO A C 1
ATOM 1440 O O . PRO A 1 99 ? 2.955 15.280 8.573 1.00 17.05 1100 PRO A O 1
ATOM 1451 N N . VAL A 1 100 ? 2.996 15.325 10.801 1.00 15.61 1101 VAL A N 1
ATOM 1452 C CA . VAL A 1 100 ? 4.445 15.521 10.886 1.00 15.73 1101 VAL A CA 1
ATOM 1453 C C . VAL A 1 100 ? 5.083 14.159 11.235 1.00 15.16 1101 VAL A C 1
ATOM 1454 O O . VAL A 1 100 ? 5.116 13.738 12.401 1.00 19.28 1101 VAL A O 1
ATOM 1467 N N . ILE A 1 101 ? 5.570 13.452 10.201 1.00 14.43 1102 ILE A N 1
ATOM 1468 C CA . ILE A 1 101 ? 5.964 12.040 10.400 1.00 14.45 1102 ILE A CA 1
ATOM 1469 C C . ILE A 1 101 ? 7.329 11.733 9.853 1.00 13.35 1102 ILE A C 1
ATOM 1470 O O . ILE A 1 101 ? 7.793 10.589 9.833 1.00 14.64 1102 ILE A O 1
ATOM 1486 N N . ASP A 1 102 ? 8.104 12.716 9.370 1.00 15.70 1103 ASP A N 1
ATOM 1487 C CA . ASP A 1 102 ? 9.428 12.431 8.823 1.00 16.20 1103 ASP A CA 1
ATOM 1488 C C . ASP A 1 102 ? 10.349 12.057 9.978 1.00 16.22 1103 ASP A C 1
ATOM 1489 O O . ASP A 1 102 ? 10.183 12.576 11.099 1.00 17.57 1103 ASP A O 1
ATOM 1498 N N . PRO A 1 103 ? 11.343 11.207 9.754 1.00 15.88 1104 PRO A N 1
ATOM 1499 C CA . PRO A 1 103 ? 11.564 10.570 8.473 1.00 17.02 1104 PRO A CA 1
ATOM 1500 C C . PRO A 1 103 ? 10.628 9.387 8.220 1.00 15.63 1104 PRO A C 1
ATOM 1501 O O . PRO A 1 103 ? 10.303 8.585 9.085 1.00 16.06 1104 PRO A O 1
ATOM 1512 N N . ILE A 1 104 ? 10.239 9.302 6.951 1.00 14.46 1105 ILE A N 1
ATOM 1513 C CA . ILE A 1 104 ? 9.472 8.138 6.476 1.00 15.12 1105 ILE A CA 1
ATOM 1514 C C . ILE A 1 104 ? 10.504 7.059 6.158 1.00 14.77 1105 ILE A C 1
ATOM 1515 O O . ILE A 1 104 ? 11.414 7.231 5.344 1.00 18.27 1105 ILE A O 1
ATOM 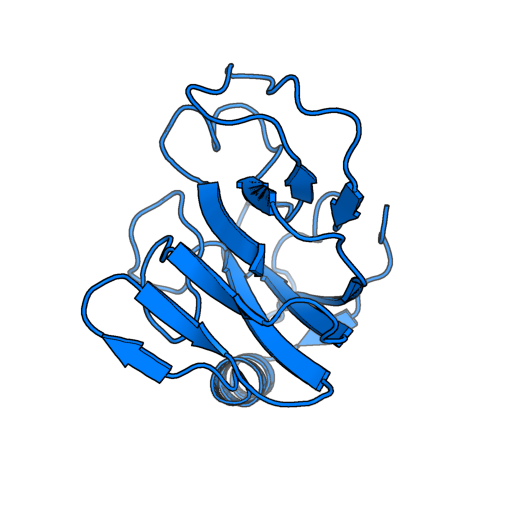1531 N N . VAL A 1 105 ? 10.376 5.944 6.889 1.00 14.15 1106 VAL A N 1
ATOM 1532 C CA . VAL A 1 105 ? 11.410 4.918 6.774 1.00 14.31 1106 VAL A CA 1
ATOM 1533 C C . VAL A 1 105 ? 11.257 4.066 5.520 1.00 14.68 1106 VAL A C 1
ATOM 1534 O O . VAL A 1 1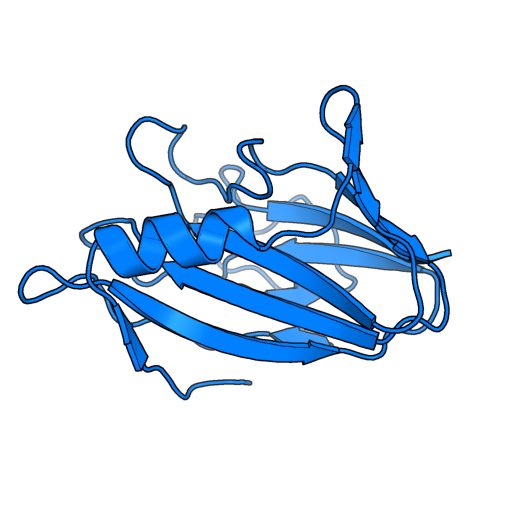05 ? 12.235 3.518 5.032 1.00 14.58 1106 VAL A O 1
ATOM 1547 N N . ALA A 1 106 ? 10.035 3.957 5.043 1.00 14.30 1107 ALA A N 1
ATOM 1548 C CA . ALA A 1 106 ? 9.719 3.246 3.814 1.00 13.79 1107 ALA A CA 1
ATOM 1549 C C . ALA A 1 106 ? 8.272 3.631 3.469 1.00 12.47 1107 ALA A C 1
ATOM 1550 O O . ALA A 1 106 ? 7.473 3.878 4.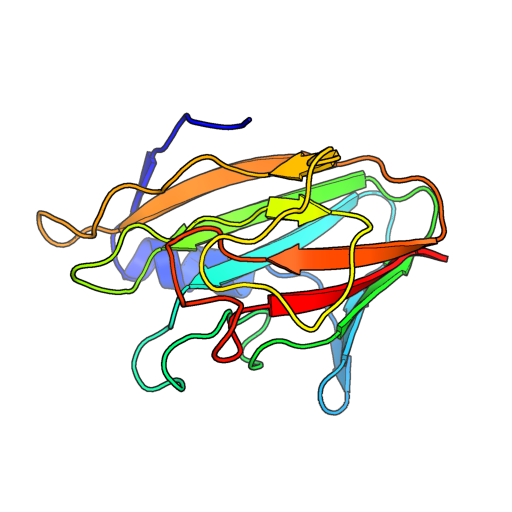355 1.00 13.54 1107 ALA A O 1
ATOM 1557 N N . GLY A 1 107 ? 7.984 3.690 2.165 1.00 12.47 1108 GLY A N 1
ATOM 1558 C CA . GLY A 1 107 ? 6.602 4.001 1.825 1.00 12.83 1108 GLY A CA 1
ATOM 1559 C C . GLY A 1 107 ? 6.463 4.649 0.459 1.00 12.91 1108 GLY A C 1
ATOM 1560 O O . GLY A 1 107 ? 7.448 4.724 -0.276 1.00 14.24 1108 GLY A O 1
ATOM 1564 N N . THR A 1 108 ? 5.238 5.102 0.218 1.00 13.11 1109 THR A N 1
ATOM 1565 C CA . THR A 1 108 ? 4.885 5.592 -1.111 1.00 13.53 1109 THR A CA 1
ATOM 1566 C C . THR A 1 108 ? 4.609 7.102 -1.123 1.00 13.41 1109 THR A C 1
ATOM 1567 O O . THR A 1 108 ? 4.329 7.734 -0.093 1.00 14.05 1109 THR A O 1
ATOM 1578 N N . GLY A 1 109 ? 4.663 7.654 -2.320 1.00 14.66 1110 GLY A N 1
ATOM 1579 C CA . GLY A 1 109 ? 4.040 8.964 -2.534 1.00 14.77 1110 GLY A CA 1
ATOM 1580 C C . GLY A 1 109 ? 2.531 8.742 -2.570 1.00 13.08 1110 GLY A C 1
ATOM 1581 O O . GLY A 1 109 ? 1.916 7.697 -2.254 1.00 12.89 1110 GLY A O 1
ATOM 1585 N N . PHE A 1 110 ? 1.863 9.799 -3.059 1.00 14.03 1111 PHE A N 1
ATOM 1586 C CA . PHE A 1 110 ? 0.432 9.756 -3.254 1.00 12.42 1111 PHE A CA 1
ATOM 1587 C C . PHE A 1 110 ? 0.139 8.842 -4.457 1.00 13.33 1111 PHE A C 1
ATOM 1588 O O . PHE A 1 110 ? 0.771 8.892 -5.498 1.00 14.99 1111 PHE A O 1
ATOM 1605 N N . SER A 1 111 ? -0.876 8.014 -4.276 1.00 12.52 1112 SER A N 1
ATOM 1606 C CA . SER A 1 111 ? -1.238 7.072 -5.346 1.00 12.10 1112 SER A CA 1
ATOM 1607 C C . SER A 1 111 ? -2.072 7.723 -6.435 1.00 12.50 1112 SER A C 1
ATOM 1608 O O . SER A 1 111 ? -2.800 8.711 -6.190 1.00 13.33 1112 SER A O 1
ATOM 1616 N N . PRO A 1 112 ? -2.063 7.146 -7.641 1.00 14.14 1113 PRO A N 1
ATOM 1617 C CA . PRO A 1 112 ? -3.035 7.554 -8.659 1.00 14.50 1113 PRO A CA 1
ATOM 1618 C C . PRO A 1 112 ? -4.444 7.355 -8.114 1.00 13.21 1113 PRO A C 1
ATOM 1619 O O . PRO A 1 112 ? -4.777 6.377 -7.419 1.00 13.95 1113 PRO A O 1
ATOM 1630 N N . VAL A 1 113 ? -5.343 8.266 -8.497 1.00 12.79 1114 VAL A N 1
ATOM 1631 C CA . VAL A 1 113 ? -6.759 8.100 -8.179 1.00 13.79 1114 VAL A CA 1
ATOM 1632 C C . VAL A 1 113 ? -7.305 7.005 -9.083 1.00 12.54 1114 VAL A C 1
ATOM 1633 O O . VAL A 1 113 ? -6.866 6.881 -10.256 1.00 13.83 1114 VAL A O 1
ATOM 1648 N N . PRO A 1 114 ? -8.261 6.207 -8.640 1.00 12.44 1115 PRO A N 1
ATOM 1649 C CA . PRO A 1 114 ? -8.842 5.176 -9.560 1.00 13.71 1115 PRO A CA 1
ATOM 1650 C C . PRO A 1 114 ? -9.361 5.807 -10.845 1.00 15.89 1115 PRO A C 1
ATOM 1651 O O . PRO A 1 114 ? -9.969 6.904 -10.789 1.00 17.45 1115 PRO A O 1
ATOM 1662 N N . LYS A 1 115 ? -9.144 5.194 -11.980 1.00 15.92 1116 LYS A N 1
ATOM 1663 C CA . LYS A 1 115 ? -9.524 5.734 -13.290 1.00 18.53 1116 LYS A CA 1
ATOM 1664 C C . LYS A 1 115 ? -9.641 4.617 -14.300 1.00 17.48 1116 LYS A C 1
ATOM 1665 O O . LYS A 1 115 ? -8.967 3.613 -14.218 1.00 17.12 1116 LYS A O 1
ATOM 1675 N N . ASP A 1 116 ? -10.518 4.806 -15.270 1.00 20.63 1117 ASP A N 1
ATOM 1676 C CA . ASP A 1 116 ? -10.591 3.929 -16.448 1.00 21.48 1117 ASP A CA 1
ATOM 1677 C C . ASP A 1 116 ? -10.981 2.499 -16.090 1.00 18.50 1117 ASP A C 1
ATOM 1678 O O . ASP A 1 116 ? -10.689 1.612 -16.884 1.00 17.60 1117 ASP A O 1
ATOM 1687 N N . GLY A 1 117 ? -11.626 2.319 -14.942 1.00 17.04 1118 GLY A N 1
ATOM 1688 C CA . GLY A 1 117 ? -12.032 1.007 -14.470 1.00 18.51 1118 GLY A CA 1
ATOM 1689 C C . GLY A 1 117 ? -10.941 0.239 -13.731 1.00 17.81 1118 GLY A C 1
ATOM 1690 O O . GLY A 1 117 ? -11.129 -0.938 -13.484 1.00 22.15 1118 GLY A O 1
ATOM 1694 N N . LYS A 1 118 ? -9.833 0.890 -13.410 1.00 14.95 1119 LYS A N 1
ATOM 1695 C CA . LYS A 1 118 ? -8.626 0.296 -12.828 1.00 15.41 1119 LYS A CA 1
ATOM 1696 C C . LYS A 1 118 ? -8.169 1.071 -11.581 1.00 15.12 1119 LYS A C 1
ATOM 1697 O O . LYS A 1 118 ? -8.692 2.163 -11.267 1.00 17.44 1119 LYS A O 1
ATOM 1716 N N . PHE A 1 119 ? -7.223 0.480 -10.879 1.00 13.04 1120 PHE A N 1
ATOM 1717 C CA . PHE A 1 119 ? -6.740 0.909 -9.585 1.00 12.35 1120 PHE A CA 1
ATOM 1718 C C . PHE A 1 119 ? -5.229 0.925 -9.598 1.00 12.90 1120 PHE A C 1
ATOM 1719 O O . PHE A 1 119 ? -4.600 -0.043 -10.049 1.00 14.37 1120 PHE A O 1
ATOM 1736 N N . GLY A 1 120 ? -4.644 1.978 -9.075 1.00 12.45 1121 GLY A N 1
ATOM 1737 C CA . GLY A 1 120 ? -3.181 2.030 -8.970 1.00 12.39 1121 GLY A CA 1
ATOM 1738 C C . GLY A 1 120 ? -2.667 1.229 -7.785 1.00 11.07 1121 GLY A C 1
ATOM 1739 O O . GLY A 1 120 ? -3.264 1.147 -6.710 1.00 11.61 1121 GLY A O 1
ATOM 1743 N N . TYR A 1 121 ? -1.482 0.622 -8.002 1.00 11.08 1122 TYR A N 1
ATOM 1744 C CA . TYR A 1 121 ? -0.823 -0.119 -6.921 1.00 11.83 1122 TYR A CA 1
ATOM 1745 C C . TYR A 1 121 ? 0.692 -0.029 -7.163 1.00 11.61 1122 TYR A C 1
ATOM 1746 O O . TYR A 1 121 ? 1.208 0.276 -8.234 1.00 12.26 1122 TYR A O 1
ATOM 1764 N N . THR A 1 122 ? 1.405 -0.364 -6.077 1.00 11.86 1123 THR A N 1
ATOM 1765 C CA . THR A 1 122 ? 2.873 -0.397 -6.081 1.00 12.32 1123 THR A CA 1
ATOM 1766 C C . THR A 1 122 ? 3.388 -1.413 -5.079 1.00 11.54 1123 THR A C 1
ATOM 1767 O O . THR A 1 122 ? 2.650 -1.896 -4.211 1.00 12.55 1123 THR A O 1
ATOM 1778 N N . ASP A 1 123 ? 4.648 -1.752 -5.263 1.00 12.05 1124 ASP A N 1
ATOM 1779 C CA . ASP A 1 123 ? 5.359 -2.677 -4.386 1.00 12.50 1124 ASP A CA 1
ATOM 1780 C C . ASP A 1 123 ? 6.631 -2.003 -3.880 1.00 12.78 1124 ASP A C 1
ATOM 1781 O O . ASP A 1 123 ? 7.346 -1.390 -4.665 1.00 13.97 1124 ASP A O 1
ATOM 1790 N N . PHE A 1 124 ? 6.924 -2.198 -2.611 1.00 11.95 1125 PHE A N 1
ATOM 1791 C CA . PHE A 1 124 ? 8.248 -1.775 -2.089 1.00 12.58 1125 PHE A CA 1
ATOM 1792 C C . PHE A 1 124 ? 8.734 -2.827 -1.063 1.00 12.36 1125 PHE A C 1
ATOM 1793 O O . PHE A 1 124 ? 7.914 -3.572 -0.526 1.00 13.95 1125 PHE A O 1
ATOM 1810 N N . THR A 1 125 ? 10.030 -2.808 -0.834 1.00 13.05 1126 THR A N 1
ATOM 1811 C CA . THR A 1 125 ? 10.615 -3.703 0.175 1.00 13.86 1126 THR A CA 1
ATOM 1812 C C . THR A 1 125 ? 11.091 -2.903 1.362 1.00 13.03 1126 THR A C 1
ATOM 1813 O O . THR A 1 125 ? 11.400 -1.704 1.282 1.00 14.53 1126 THR A O 1
ATOM 1826 N N . TRP A 1 126 ? 11.194 -3.537 2.513 1.00 11.83 1127 TRP A N 1
ATOM 1827 C CA . TRP A 1 126 ? 11.464 -2.922 3.791 1.00 12.06 1127 TRP A CA 1
ATOM 1828 C C . TRP A 1 126 ? 12.210 -3.900 4.664 1.00 11.99 1127 TRP A C 1
ATOM 1829 O O . TRP A 1 126 ? 11.806 -5.054 4.786 1.00 12.93 1127 TRP A O 1
ATOM 1850 N N . HIS A 1 127 ? 13.294 -3.412 5.272 1.00 12.25 1128 HIS A N 1
ATOM 1851 C CA . HIS A 1 127 ? 14.150 -4.207 6.146 1.00 13.14 1128 HIS A CA 1
ATOM 1852 C C . HIS A 1 127 ? 14.279 -3.483 7.498 1.00 13.34 1128 HIS A C 1
ATOM 1853 O O . HIS A 1 127 ? 15.345 -2.904 7.704 1.00 14.08 1128 HIS A O 1
ATOM 1867 N N . PRO A 1 128 ? 13.235 -3.463 8.319 1.00 14.35 1129 PRO A N 1
ATOM 1868 C CA . PRO A 1 128 ? 13.293 -2.661 9.552 1.00 15.00 1129 PRO A CA 1
ATOM 1869 C C . PRO A 1 128 ? 14.126 -3.284 10.672 1.00 15.33 1129 PRO A C 1
ATOM 1870 O O . PRO A 1 128 ? 14.236 -4.500 10.822 1.00 14.46 1129 PRO A O 1
ATOM 1881 N N . THR A 1 129 ? 14.702 -2.374 11.463 1.00 15.55 1130 THR A N 1
ATOM 1882 C CA . THR A 1 129 ? 15.175 -2.782 12.761 1.00 15.56 1130 THR A CA 1
ATOM 1883 C C . THR A 1 129 ? 13.963 -3.034 13.642 1.00 14.85 1130 THR A C 1
ATOM 1884 O O . THR A 1 129 ? 12.833 -2.545 13.463 1.00 15.11 1130 THR A O 1
ATOM 1895 N N . ALA A 1 130 ? 14.187 -3.837 14.692 1.00 15.48 1131 ALA A N 1
ATOM 1896 C CA . ALA A 1 130 ? 13.134 -4.081 15.679 1.00 14.49 1131 ALA A CA 1
ATOM 1897 C C . ALA A 1 130 ? 12.625 -2.798 16.292 1.00 14.49 1131 ALA A C 1
ATOM 1898 O O . ALA A 1 130 ? 13.383 -1.833 16.480 1.00 16.20 1131 ALA A O 1
ATOM 1905 N N . GLY A 1 131 ? 11.335 -2.761 16.677 1.00 13.57 1132 GLY A N 1
ATOM 1906 C CA . GLY A 1 131 ? 10.717 -1.581 17.241 1.00 14.91 1132 GLY A CA 1
ATOM 1907 C C . GLY A 1 131 ? 9.276 -1.476 16.796 1.00 12.60 1132 GLY A C 1
ATOM 1908 O O . GLY A 1 131 ? 8.742 -2.360 16.118 1.00 15.62 1132 GLY A O 1
ATOM 1912 N N . THR A 1 132 ? 8.653 -0.400 17.193 1.00 13.11 1133 THR A N 1
ATOM 1913 C CA . THR A 1 132 ? 7.266 -0.065 16.856 1.00 13.54 1133 THR A CA 1
ATOM 1914 C C . THR A 1 132 ? 7.234 0.987 15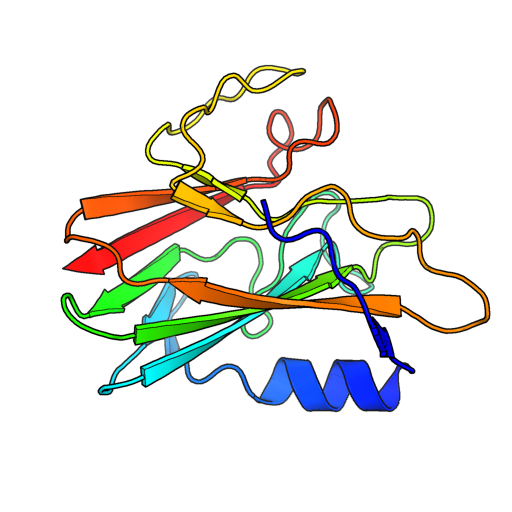.766 1.00 14.00 1133 THR A C 1
ATOM 1915 O O . THR A 1 132 ? 7.990 1.960 15.820 1.00 13.17 1133 THR A O 1
ATOM 1926 N N . TYR A 1 133 ? 6.388 0.767 14.774 1.00 13.64 1134 TYR A N 1
ATOM 1927 C CA . TYR A 1 133 ? 6.155 1.683 13.672 1.00 11.99 1134 TYR A CA 1
ATOM 1928 C C . TYR A 1 133 ? 4.661 1.836 13.469 1.00 11.29 1134 TYR A C 1
ATOM 1929 O O . TYR A 1 133 ? 3.842 1.181 14.057 1.00 12.46 1134 TYR A O 1
ATOM 1947 N N . TYR A 1 134 ? 4.334 2.811 12.588 1.00 12.33 1135 TYR A N 1
ATOM 1948 C CA . TYR A 1 134 ? 2.941 3.129 12.239 1.00 12.42 1135 TYR A CA 1
ATOM 1949 C C . TYR A 1 134 ? 2.932 3.254 10.718 1.00 10.79 1135 TYR A C 1
ATOM 1950 O O . TYR A 1 134 ? 3.847 3.821 10.121 1.00 12.19 1135 TYR A O 1
ATOM 1968 N N . TYR A 1 135 ? 1.840 2.738 10.109 1.00 11.59 1136 TYR A N 1
ATOM 1969 C CA . TYR A 1 135 ? 1.592 2.981 8.677 1.00 10.60 1136 TYR A CA 1
ATOM 1970 C C . TYR A 1 135 ? 0.489 4.029 8.631 1.00 11.36 1136 TYR A C 1
ATOM 1971 O O . TYR A 1 135 ? -0.533 3.930 9.287 1.00 11.65 1136 TYR A O 1
ATOM 1989 N N . VAL A 1 136 ? 0.731 5.105 7.863 1.00 11.51 1137 VAL A N 1
ATOM 1990 C CA . VAL A 1 136 ? -0.061 6.323 7.895 1.00 11.34 1137 VAL A CA 1
ATOM 1991 C C . VAL A 1 136 ? -0.297 6.822 6.485 1.00 11.79 1137 VAL A C 1
ATOM 1992 O O . VAL A 1 136 ? 0.567 6.788 5.606 1.00 13.10 1137 VAL A O 1
ATOM 2005 N N . CYS A 1 137 ? -1.496 7.381 6.265 1.00 11.46 1138 CYS A N 1
ATOM 2006 C CA . CYS A 1 137 ? -1.801 8.137 5.062 1.00 12.14 1138 CYS A CA 1
ATOM 2007 C C . CYS A 1 137 ? -1.489 9.637 5.258 1.00 11.59 1138 CYS A C 1
ATOM 2008 O O . CYS A 1 137 ? -1.822 10.186 6.306 1.00 13.43 1138 CYS A O 1
ATOM 2015 N N . GLN A 1 138 ? -0.859 10.210 4.242 1.00 11.78 1139 GLN A N 1
ATOM 2016 C CA . GLN A 1 138 ? -0.481 11.628 4.336 1.00 13.26 1139 GLN A CA 1
ATOM 2017 C C . GLN A 1 138 ? -1.471 12.589 3.675 1.00 12.99 1139 GLN A C 1
ATOM 2018 O O . GLN A 1 138 ? -1.238 13.792 3.714 1.00 13.36 1139 GLN A O 1
ATOM 2032 N N . ILE A 1 139 ? -2.553 12.100 3.072 1.00 12.29 1140 ILE A N 1
ATOM 2033 C CA . ILE A 1 139 ? -3.549 13.066 2.525 1.00 12.74 1140 ILE A CA 1
ATOM 2034 C C . ILE A 1 139 ? -4.076 13.875 3.673 1.00 13.54 1140 ILE A C 1
ATOM 2035 O O . ILE A 1 139 ? -4.495 13.295 4.667 1.00 13.50 1140 ILE A O 1
ATOM 2051 N N . PRO A 1 140 ? -4.113 15.233 3.595 1.00 13.73 1141 PRO A N 1
ATOM 2052 C CA . PRO A 1 140 ? -4.568 16.015 4.743 1.00 14.46 1141 PRO A CA 1
ATOM 2053 C C . PRO A 1 140 ? -5.880 15.580 5.334 1.00 14.24 1141 PRO A C 1
ATOM 2054 O O . PRO A 1 140 ? -6.847 15.319 4.600 1.00 16.19 1141 PRO A O 1
ATOM 2065 N N . GLY A 1 141 ? -5.886 15.407 6.651 1.00 14.06 1142 GLY A N 1
ATOM 2066 C CA . GLY A 1 141 ? -7.014 15.054 7.485 1.00 15.59 1142 GLY A CA 1
ATOM 2067 C C . GLY A 1 141 ? -7.249 13.573 7.686 1.00 14.19 1142 GLY A C 1
ATOM 2068 O O . GLY A 1 141 ? -8.004 13.210 8.578 1.00 15.91 1142 GLY A O 1
ATOM 2072 N N . MET A 1 142 ? -6.648 12.724 6.845 1.00 13.77 1143 MET A N 1
ATOM 2073 C CA . MET A 1 142 ? -6.995 11.318 6.922 1.00 13.77 1143 MET A CA 1
ATOM 2074 C C . MET A 1 142 ? -6.455 10.597 8.164 1.00 13.42 1143 MET A C 1
ATOM 2075 O O . MET A 1 142 ? -7.185 9.899 8.850 1.00 13.87 1143 MET A O 1
ATOM 2090 N N . ALA A 1 143 ? -5.164 10.814 8.452 1.00 13.06 1144 ALA A N 1
ATOM 2091 C CA . ALA A 1 143 ? -4.597 10.206 9.677 1.00 13.58 1144 ALA A CA 1
ATOM 2092 C C . ALA A 1 143 ? -5.261 10.763 10.916 1.00 13.09 1144 ALA A C 1
ATOM 2093 O O . ALA A 1 143 ? -5.460 10.023 11.868 1.00 13.79 1144 ALA A O 1
ATOM 2100 N N . ALA A 1 144 ? -5.616 12.036 10.937 1.00 13.55 1145 ALA A N 1
ATOM 2101 C CA . ALA A 1 144 ? -6.291 12.683 12.044 1.00 14.31 1145 ALA A CA 1
ATOM 2102 C C . ALA A 1 144 ? -7.639 12.090 12.310 1.00 14.57 1145 ALA A C 1
ATOM 2103 O O . ALA A 1 144 ? -8.150 12.164 13.412 1.00 17.27 1145 ALA A O 1
ATOM 2110 N N . THR A 1 145 ? -8.240 11.465 11.276 1.00 13.86 1146 THR A N 1
ATOM 2111 C CA . THR A 1 145 ? -9.558 10.862 11.407 1.00 16.37 1146 THR A CA 1
ATOM 2112 C C . THR A 1 145 ? -9.499 9.342 11.317 1.00 16.33 1146 THR A C 1
ATOM 2113 O O . THR A 1 145 ? -10.519 8.695 11.102 1.00 18.25 1146 THR A O 1
ATOM 2124 N N . GLY A 1 146 ? -8.296 8.767 11.512 1.00 15.85 1147 GLY A N 1
ATOM 2125 C CA . GLY A 1 146 ? -8.181 7.344 11.824 1.00 15.27 1147 GLY A CA 1
ATOM 2126 C C . GLY A 1 146 ? -7.491 6.520 10.772 1.00 12.96 1147 GLY A C 1
ATOM 2127 O O . GLY A 1 146 ? -7.436 5.285 10.937 1.00 13.77 1147 GLY A O 1
ATOM 2131 N N . MET A 1 147 ? -6.953 7.110 9.702 1.00 12.09 1148 MET A N 1
ATOM 2132 C CA . MET A 1 147 ? -6.340 6.306 8.652 1.00 12.08 1148 MET A CA 1
ATOM 2133 C C . MET A 1 147 ? -4.860 6.009 8.921 1.00 11.91 1148 MET A C 1
ATOM 2134 O O . MET A 1 147 ? -3.908 6.606 8.397 1.00 11.86 1148 MET A O 1
ATOM 2148 N N . PHE A 1 148 ? -4.689 5.048 9.849 1.00 12.34 1149 PHE A N 1
ATOM 2149 C CA . PHE A 1 148 ? -3.355 4.613 10.291 1.00 11.62 1149 PHE A CA 1
ATOM 2150 C C . PHE A 1 148 ? -3.524 3.297 11.032 1.00 11.56 1149 PHE A C 1
ATOM 2151 O O . PHE A 1 148 ? -4.600 3.023 11.579 1.00 12.51 1149 PHE A O 1
ATOM 2168 N N . GLY A 1 149 ? -2.405 2.572 11.126 1.00 12.23 1150 GLY A N 1
ATOM 2169 C CA . GLY A 1 149 ? -2.338 1.407 12.020 1.00 12.55 1150 GLY A CA 1
ATOM 2170 C C . GLY A 1 149 ? -0.921 1.213 12.529 1.00 12.35 1150 GLY A C 1
ATOM 2171 O O . GLY A 1 149 ? 0.010 2.002 12.182 1.00 12.45 1150 GLY A O 1
ATOM 2175 N N . LYS A 1 150 ? -0.716 0.216 13.356 1.00 12.49 1151 LYS A N 1
ATOM 2176 C CA . LYS A 1 150 ? 0.492 -0.033 14.139 1.00 12.16 1151 LYS A CA 1
ATOM 2177 C C . LYS A 1 150 ? 1.208 -1.271 13.595 1.00 11.53 1151 LYS A C 1
ATOM 2178 O O . LYS A 1 150 ? 0.536 -2.240 13.163 1.00 12.56 1151 LYS A O 1
ATOM 2193 N N . ILE A 1 151 ? 2.535 -1.247 13.621 1.00 12.12 1152 ILE A N 1
ATOM 2194 C CA . ILE A 1 151 ? 3.402 -2.363 13.277 1.00 11.47 1152 ILE A CA 1
ATOM 2195 C C . ILE A 1 151 ? 4.366 -2.626 14.429 1.00 12.80 1152 ILE A C 1
ATOM 2196 O O . ILE A 1 151 ? 5.027 -1.687 14.900 1.00 14.44 1152 ILE A O 1
ATOM 2212 N N . VAL A 1 152 ? 4.492 -3.873 14.847 1.00 13.32 1153 VAL A N 1
ATOM 2213 C CA . VAL A 1 152 ? 5.440 -4.268 15.877 1.00 13.23 1153 VAL A CA 1
ATOM 2214 C C . VAL A 1 152 ? 6.424 -5.251 15.261 1.00 12.21 1153 VAL A C 1
ATOM 2215 O O . VAL A 1 152 ? 5.989 -6.312 14.801 1.00 13.49 1153 VAL A O 1
ATOM 2228 N N . VAL A 1 153 ? 7.676 -4.901 15.224 1.00 12.61 1154 VAL A N 1
ATOM 2229 C CA . VAL A 1 153 ? 8.770 -5.749 14.724 1.00 13.94 1154 VAL A CA 1
ATOM 2230 C C . VAL A 1 153 ? 9.582 -6.237 15.932 1.00 15.35 1154 VAL A C 1
ATOM 2231 O O . VAL A 1 153 ? 10.142 -5.411 16.679 1.00 15.20 1154 VAL A O 1
ATOM 2244 N N . LYS A 1 154 ? 9.631 -7.525 16.190 1.00 15.67 1155 LYS A N 1
ATOM 2245 C CA . LYS A 1 154 ? 10.388 -7.960 17.359 1.00 19.57 1155 LYS A CA 1
ATOM 2246 C C . LYS A 1 154 ? 10.738 -9.428 17.266 1.00 21.44 1155 LYS A C 1
ATOM 2247 O O . LYS A 1 154 ? 10.313 -10.068 16.295 1.00 20.69 1155 LYS A O 1
#

Solvent-accessible surface area: 7260 Å² total; per-residue (Å²): 123,31,94,105,50,128,74,1,55,108,102,96,3,46,42,36,43,137,121,9,71,10,147,56,90,57,94,44,0,66,6,86,50,192,55,0,72,2,5,0,0,0,13,17,106,88,58,74,100,15,0,0,1,0,67,101,65,103,28,0,33,2,43,4,44,52,74,6,29,0,48,2,19,0,0,0,10,18,156,65,72,11,0,0,1,0,0,2,132,94,14,58,125,12,60,95,138,17,123,4,116,110,36,59,17,5,0,10,111,7,43,80,19,128,110,66,79,21,0,34,4,78,25,80,15,127,16,97,64,33,60,7,39,0,0,0,42,39,63,14,24,2,48,91,27,0,53,5,65,2,27,2,155